Protein AF-C7N4D0-F1 (afdb_monomer_lite)

Structure (mmCIF, N/CA/C/O backbone):
data_AF-C7N4D0-F1
#
_entry.id   AF-C7N4D0-F1
#
loop_
_atom_site.group_PDB
_atom_site.id
_atom_site.type_symbol
_atom_site.label_atom_id
_atom_site.label_alt_id
_atom_site.label_comp_id
_atom_site.label_asym_id
_atom_site.label_entity_id
_atom_site.label_seq_id
_atom_site.pdbx_PDB_ins_code
_atom_site.Cartn_x
_atom_site.Cartn_y
_atom_site.Cartn_z
_atom_site.occupancy
_atom_site.B_iso_or_equiv
_atom_site.auth_seq_id
_atom_site.auth_comp_id
_atom_site.auth_asym_id
_atom_site.auth_atom_id
_atom_site.pdbx_PDB_model_num
ATOM 1 N N . MET A 1 1 ? -9.236 10.071 21.564 1.00 64.19 1 MET A N 1
ATOM 2 C CA . MET A 1 1 ? -8.046 10.937 21.689 1.00 64.19 1 MET A CA 1
ATOM 3 C C . MET A 1 1 ? -6.799 10.101 21.431 1.00 64.19 1 MET A C 1
ATOM 5 O O . MET A 1 1 ? -6.493 9.972 20.266 1.00 64.19 1 MET A O 1
ATOM 9 N N . LEU A 1 2 ? -6.212 9.365 22.390 1.00 71.31 2 LEU A N 1
ATOM 10 C CA . LEU A 1 2 ? -4.940 8.635 22.154 1.00 71.31 2 LEU A CA 1
ATOM 11 C C . LEU A 1 2 ? -4.912 7.664 20.951 1.00 71.31 2 LEU A C 1
ATOM 13 O O . LEU A 1 2 ? -3.939 7.661 20.208 1.00 71.31 2 LEU A O 1
ATOM 17 N N . GLN A 1 3 ? -5.954 6.849 20.750 1.00 73.56 3 GLN A N 1
ATOM 18 C CA . GLN A 1 3 ? -5.997 5.896 19.627 1.00 73.56 3 GLN A CA 1
ATOM 19 C C . GLN A 1 3 ? -6.137 6.599 18.268 1.00 73.56 3 GLN A C 1
ATOM 21 O O . GLN A 1 3 ? -5.498 6.199 17.305 1.00 73.56 3 GLN A O 1
ATOM 26 N N . GLN A 1 4 ? -6.926 7.674 18.213 1.00 78.31 4 GLN A N 1
ATOM 27 C CA . GLN A 1 4 ? -7.122 8.472 17.002 1.00 78.31 4 GLN A CA 1
ATOM 28 C C . GLN A 1 4 ? -5.847 9.249 16.642 1.00 78.31 4 GLN A C 1
ATOM 30 O O . GLN A 1 4 ? -5.469 9.300 15.478 1.00 78.31 4 GLN A O 1
ATOM 35 N N . ASP A 1 5 ? -5.137 9.776 17.645 1.00 85.88 5 ASP A N 1
ATOM 36 C CA . ASP A 1 5 ? -3.859 10.471 17.451 1.00 85.88 5 ASP A CA 1
ATOM 37 C C . ASP A 1 5 ? -2.756 9.513 16.962 1.00 85.88 5 ASP A C 1
ATOM 39 O O . ASP A 1 5 ? -1.874 9.907 16.199 1.00 85.88 5 ASP A O 1
ATOM 43 N N . TYR A 1 6 ? -2.796 8.250 17.404 1.00 87.94 6 TYR A N 1
ATOM 44 C CA . TYR A 1 6 ? -1.890 7.204 16.931 1.00 87.94 6 TYR A CA 1
ATOM 45 C C . TYR A 1 6 ? -2.201 6.791 15.490 1.00 87.94 6 TYR A C 1
ATOM 47 O O . TYR A 1 6 ? -1.293 6.791 14.663 1.00 87.94 6 TYR A O 1
ATOM 55 N N . LEU A 1 7 ? -3.469 6.503 15.180 1.00 90.25 7 LEU A N 1
ATOM 56 C CA . LEU A 1 7 ? -3.903 6.152 13.827 1.00 90.25 7 LEU A CA 1
ATOM 57 C C . LEU A 1 7 ? -3.537 7.250 12.827 1.00 90.25 7 LEU A C 1
ATOM 59 O O . LEU A 1 7 ? -2.909 6.975 11.813 1.00 90.25 7 LEU A O 1
ATOM 63 N N . MET A 1 8 ? -3.848 8.505 13.153 1.00 92.00 8 MET A N 1
ATOM 64 C CA . MET A 1 8 ? -3.542 9.633 12.278 1.00 92.00 8 MET A CA 1
ATOM 65 C C . MET A 1 8 ? -2.037 9.771 12.034 1.00 92.00 8 MET A C 1
ATOM 67 O O . MET A 1 8 ? -1.602 10.020 10.916 1.00 92.00 8 MET A O 1
ATOM 71 N N . ARG A 1 9 ? -1.210 9.546 13.062 1.00 91.06 9 ARG A N 1
ATOM 72 C CA . ARG A 1 9 ? 0.248 9.526 12.892 1.00 91.06 9 ARG A CA 1
ATOM 73 C C . ARG A 1 9 ? 0.698 8.416 11.943 1.00 91.06 9 ARG A C 1
ATOM 75 O O . ARG A 1 9 ? 1.574 8.666 11.122 1.00 91.06 9 ARG A O 1
ATOM 82 N N . LEU A 1 10 ? 0.122 7.225 12.074 1.00 92.44 10 LEU A N 1
ATOM 83 C CA . LEU A 1 10 ? 0.440 6.077 11.230 1.00 92.44 10 LEU A CA 1
ATOM 84 C C . LEU A 1 10 ? 0.075 6.351 9.765 1.00 92.44 10 LEU A C 1
ATOM 86 O O . LEU A 1 10 ? 0.902 6.137 8.886 1.00 92.44 10 LEU A O 1
ATOM 90 N N . ILE A 1 11 ? -1.112 6.916 9.516 1.00 94.31 11 ILE A N 1
ATOM 91 C CA . ILE A 1 11 ? -1.553 7.310 8.170 1.00 94.31 11 ILE A CA 1
ATOM 92 C C . ILE A 1 11 ? -0.628 8.392 7.598 1.00 94.31 11 ILE A C 1
ATOM 94 O O . ILE A 1 11 ? -0.152 8.244 6.480 1.00 94.31 11 ILE A O 1
ATOM 98 N N . ILE A 1 12 ? -0.286 9.435 8.365 1.00 93.31 12 ILE A N 1
ATOM 99 C CA . ILE A 1 12 ? 0.639 10.490 7.909 1.00 93.31 12 ILE A CA 1
ATOM 100 C C . ILE A 1 12 ? 2.005 9.904 7.512 1.00 93.31 12 ILE A C 1
ATOM 102 O O . ILE A 1 12 ? 2.555 10.266 6.472 1.00 93.31 12 ILE A O 1
ATOM 106 N N . GLN A 1 13 ? 2.555 8.991 8.318 1.00 92.94 13 GLN A N 1
ATOM 107 C CA . GLN A 1 13 ? 3.828 8.325 8.016 1.00 92.94 13 GLN A CA 1
ATOM 108 C C . GLN A 1 13 ? 3.727 7.460 6.755 1.00 92.94 13 GLN A C 1
ATOM 110 O O . GLN A 1 13 ? 4.608 7.519 5.893 1.00 92.94 13 GLN A O 1
ATOM 115 N N . PHE A 1 14 ? 2.632 6.712 6.618 1.00 95.38 14 PHE A N 1
ATOM 116 C CA . PHE A 1 14 ? 2.373 5.872 5.457 1.00 95.38 14 PHE A CA 1
ATOM 117 C C . PHE A 1 14 ? 2.217 6.689 4.166 1.00 95.38 14 PHE A C 1
ATOM 119 O O . PHE A 1 14 ? 2.830 6.365 3.145 1.00 95.38 14 PHE A O 1
ATOM 126 N N . VAL A 1 15 ? 1.455 7.785 4.213 1.00 94.38 15 VAL A N 1
ATOM 127 C CA . VAL A 1 15 ? 1.273 8.712 3.088 1.00 94.38 15 VAL A CA 1
ATOM 128 C C . VAL A 1 15 ? 2.616 9.305 2.670 1.00 94.38 15 VAL A C 1
ATOM 130 O O . VAL A 1 15 ? 2.975 9.219 1.500 1.00 94.38 15 VAL A O 1
ATOM 133 N N . ALA A 1 16 ? 3.425 9.792 3.616 1.00 92.25 16 ALA A N 1
ATOM 134 C CA . ALA A 1 16 ? 4.749 10.336 3.309 1.00 92.25 16 ALA A CA 1
ATOM 135 C C . ALA A 1 16 ? 5.681 9.301 2.643 1.00 92.25 16 ALA A C 1
ATOM 137 O O . ALA A 1 16 ? 6.452 9.624 1.735 1.00 92.25 16 ALA A O 1
ATOM 138 N N . ALA A 1 17 ? 5.630 8.035 3.066 1.00 93.19 17 ALA A N 1
ATOM 139 C CA . ALA A 1 17 ? 6.383 6.958 2.424 1.00 93.19 17 ALA A CA 1
ATOM 140 C C . ALA A 1 17 ? 5.855 6.619 1.016 1.00 93.19 17 ALA A C 1
ATOM 142 O O . ALA A 1 17 ? 6.644 6.389 0.093 1.00 93.19 17 ALA A O 1
ATOM 143 N N . THR A 1 18 ? 4.537 6.671 0.831 1.00 93.81 18 THR A N 1
ATOM 144 C CA . THR A 1 18 ? 3.871 6.472 -0.462 1.00 93.81 18 THR A CA 1
ATOM 145 C C . THR A 1 18 ? 4.254 7.569 -1.459 1.00 93.81 18 THR A C 1
ATOM 147 O O . THR A 1 18 ? 4.664 7.252 -2.578 1.00 93.81 18 THR A O 1
ATOM 150 N N . THR A 1 19 ? 4.249 8.843 -1.044 1.00 92.38 19 THR A N 1
ATOM 151 C CA . THR A 1 19 ? 4.686 9.982 -1.872 1.00 92.38 19 THR A CA 1
ATOM 152 C C . THR A 1 19 ? 6.121 9.800 -2.370 1.00 92.38 19 THR A C 1
ATOM 154 O O . THR A 1 19 ? 6.379 9.929 -3.566 1.00 92.38 19 THR A O 1
ATOM 157 N N . ARG A 1 20 ? 7.056 9.400 -1.493 1.00 91.31 20 ARG A N 1
ATOM 158 C CA . ARG A 1 20 ? 8.459 9.141 -1.883 1.00 91.31 20 ARG A CA 1
ATOM 159 C C . ARG A 1 20 ? 8.580 8.066 -2.965 1.00 91.31 20 ARG A C 1
ATOM 161 O O . ARG A 1 20 ? 9.399 8.186 -3.876 1.00 91.31 20 ARG A O 1
ATOM 168 N N . SER A 1 21 ? 7.762 7.021 -2.880 1.00 94.12 21 SER A N 1
ATOM 169 C CA . SER A 1 21 ? 7.749 5.946 -3.877 1.00 94.12 21 SER A CA 1
ATOM 170 C C . SER A 1 21 ? 7.184 6.426 -5.217 1.00 94.12 21 SER A C 1
ATOM 172 O O . SER A 1 21 ? 7.721 6.094 -6.275 1.00 94.12 21 SER A O 1
ATOM 174 N N . ILE A 1 22 ? 6.154 7.275 -5.182 1.00 92.31 22 ILE A N 1
ATOM 175 C CA . ILE A 1 22 ? 5.551 7.894 -6.368 1.00 92.31 22 ILE A CA 1
ATOM 176 C C . ILE A 1 22 ? 6.551 8.745 -7.151 1.00 92.31 22 ILE A C 1
ATOM 178 O O . ILE A 1 22 ? 6.677 8.586 -8.368 1.00 92.31 22 ILE A O 1
ATOM 182 N N . GLU A 1 23 ? 7.320 9.593 -6.467 1.00 92.06 23 GLU A N 1
ATOM 183 C CA . GLU A 1 23 ? 8.291 10.493 -7.105 1.00 92.06 23 GLU A CA 1
ATOM 184 C C . GLU A 1 23 ? 9.312 9.754 -7.980 1.00 92.06 23 GLU A C 1
ATOM 186 O O . GLU A 1 23 ? 9.737 10.251 -9.028 1.00 92.06 23 GLU A O 1
ATOM 191 N N . ILE A 1 24 ? 9.713 8.552 -7.561 1.00 92.50 24 ILE A N 1
ATOM 192 C CA . ILE A 1 24 ? 10.744 7.768 -8.243 1.00 92.50 24 ILE A CA 1
ATOM 193 C C . ILE A 1 24 ? 10.156 6.712 -9.188 1.00 92.50 24 ILE A C 1
ATOM 195 O O . ILE A 1 24 ? 10.886 6.204 -10.042 1.00 92.50 24 ILE A O 1
ATOM 199 N N . GLY A 1 25 ? 8.860 6.409 -9.082 1.00 91.62 25 GLY A N 1
ATOM 200 C CA . GLY A 1 25 ? 8.195 5.271 -9.719 1.00 91.62 25 GLY A CA 1
ATOM 201 C C . GLY A 1 25 ? 8.300 5.209 -11.238 1.00 91.62 25 GLY A C 1
ATOM 202 O O . GLY A 1 25 ? 8.536 4.142 -11.798 1.00 91.62 25 GLY A O 1
ATOM 203 N N . LYS A 1 26 ? 8.246 6.359 -11.918 1.00 88.75 26 LYS A N 1
ATOM 204 C CA . LYS A 1 26 ? 8.384 6.424 -13.387 1.00 88.75 26 LYS A CA 1
ATOM 205 C C . LYS A 1 26 ? 9.799 6.125 -13.888 1.00 88.75 26 LYS A C 1
ATOM 207 O O . LYS A 1 26 ? 9.976 5.761 -15.045 1.00 88.75 26 LYS A O 1
ATOM 212 N N . VAL A 1 27 ? 10.817 6.328 -13.051 1.00 95.12 27 VAL A N 1
ATOM 213 C CA . VAL A 1 27 ? 12.235 6.190 -13.437 1.00 95.12 27 VAL A CA 1
ATOM 214 C C . VAL A 1 27 ? 12.840 4.910 -12.868 1.00 95.12 27 VAL A C 1
ATOM 216 O O . VAL A 1 27 ? 13.676 4.276 -13.510 1.00 95.12 27 VAL A O 1
ATOM 219 N N . ARG A 1 28 ? 12.433 4.535 -11.653 1.00 96.81 28 ARG A N 1
ATOM 220 C CA . ARG A 1 28 ? 12.951 3.406 -10.877 1.00 96.81 28 ARG A CA 1
ATOM 221 C C . ARG A 1 28 ? 11.781 2.591 -10.310 1.00 96.81 28 ARG A C 1
ATOM 223 O O . ARG A 1 28 ? 11.624 2.527 -9.093 1.00 96.81 28 ARG A O 1
ATOM 230 N N . PRO A 1 29 ? 10.968 1.951 -11.170 1.00 96.50 29 PRO A N 1
ATOM 231 C CA . PRO A 1 29 ? 9.741 1.275 -10.745 1.00 96.50 29 PRO A CA 1
ATOM 232 C C . PRO A 1 29 ? 10.008 0.167 -9.721 1.00 96.50 29 PRO A C 1
ATOM 234 O O . PRO A 1 29 ? 9.304 0.060 -8.727 1.00 96.50 29 PRO A O 1
ATOM 237 N N . LYS A 1 30 ? 11.096 -0.598 -9.871 1.00 97.25 30 LYS A N 1
ATOM 238 C CA . LYS A 1 30 ? 11.456 -1.626 -8.882 1.00 97.25 30 LYS A CA 1
ATOM 239 C C . LYS A 1 30 ? 11.715 -1.045 -7.486 1.00 97.25 30 LYS A C 1
ATOM 241 O O . LYS A 1 30 ? 11.238 -1.604 -6.510 1.00 97.25 30 LYS A O 1
ATOM 246 N N . GLU A 1 31 ? 12.456 0.060 -7.405 1.00 97.75 31 GLU A N 1
ATOM 247 C CA . GLU A 1 31 ? 12.761 0.719 -6.127 1.00 97.75 31 GLU A CA 1
ATOM 248 C C . GLU A 1 31 ? 11.505 1.360 -5.519 1.00 97.75 31 GLU A C 1
ATOM 250 O O . GLU A 1 31 ? 11.345 1.350 -4.305 1.00 97.75 31 GLU A O 1
ATOM 255 N N . ALA A 1 32 ? 10.588 1.869 -6.348 1.00 96.88 32 ALA A N 1
ATOM 256 C CA . ALA A 1 32 ? 9.295 2.366 -5.882 1.00 96.88 32 ALA A CA 1
ATOM 257 C C . ALA A 1 32 ? 8.406 1.254 -5.317 1.00 96.88 32 ALA A C 1
ATOM 259 O O . ALA A 1 32 ? 7.779 1.448 -4.282 1.00 96.88 32 ALA A O 1
ATOM 260 N N . ALA A 1 33 ? 8.368 0.087 -5.967 1.00 97.12 33 ALA A N 1
ATOM 261 C CA . ALA A 1 33 ? 7.647 -1.070 -5.444 1.00 97.12 33 ALA A CA 1
ATOM 262 C C . ALA A 1 33 ? 8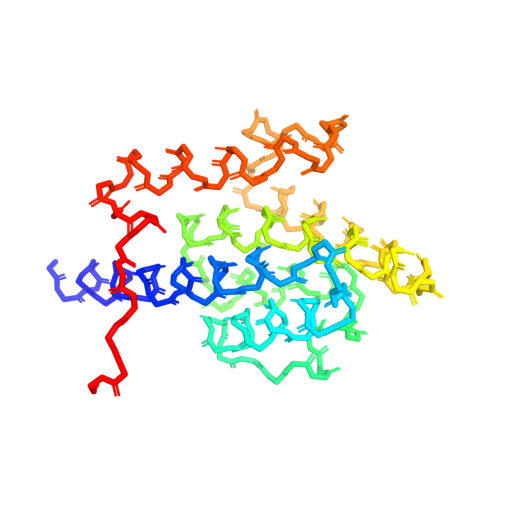.215 -1.519 -4.087 1.00 97.12 33 ALA A C 1
ATOM 264 O O . ALA A 1 33 ? 7.461 -1.723 -3.144 1.00 97.12 33 ALA A O 1
ATOM 265 N N . GLU A 1 34 ? 9.544 -1.609 -3.969 1.00 96.50 34 GLU A N 1
ATOM 266 C CA . GLU A 1 34 ? 10.220 -1.932 -2.703 1.00 96.50 34 GLU A CA 1
ATOM 267 C C . GLU A 1 34 ? 9.906 -0.891 -1.612 1.00 96.50 34 GLU A C 1
ATOM 269 O O . GLU A 1 34 ? 9.606 -1.266 -0.483 1.00 96.50 34 GLU A O 1
ATOM 274 N N . GLY A 1 35 ? 9.880 0.403 -1.953 1.00 96.81 35 GLY A N 1
ATOM 275 C CA . GLY A 1 35 ? 9.523 1.470 -1.013 1.00 96.81 35 GLY A CA 1
ATOM 276 C C . GLY A 1 35 ? 8.069 1.424 -0.531 1.00 96.81 35 GLY A C 1
ATOM 277 O O . GLY A 1 35 ? 7.810 1.681 0.646 1.00 96.81 35 GLY A O 1
ATOM 278 N N . LEU A 1 36 ? 7.119 1.068 -1.404 1.00 96.88 36 LEU A N 1
ATOM 279 C CA . LEU A 1 36 ? 5.726 0.843 -1.001 1.00 96.88 36 LEU A CA 1
ATOM 280 C C . LEU A 1 36 ? 5.594 -0.386 -0.106 1.00 96.88 36 LEU A C 1
ATOM 282 O O . LEU A 1 36 ? 4.848 -0.346 0.870 1.00 96.88 36 LEU A O 1
ATOM 286 N N . GLU A 1 37 ? 6.335 -1.452 -0.400 1.00 96.62 37 GLU A N 1
ATOM 287 C CA . GLU A 1 37 ? 6.326 -2.647 0.437 1.00 96.62 37 GLU A CA 1
ATOM 288 C C . GLU A 1 37 ? 6.879 -2.371 1.839 1.00 96.62 37 GLU A C 1
ATOM 290 O O . GLU A 1 37 ? 6.269 -2.776 2.828 1.00 96.62 37 GLU A O 1
ATOM 295 N N . ASP A 1 38 ? 7.980 -1.625 1.944 1.00 96.12 38 ASP A N 1
ATOM 296 C CA . ASP A 1 38 ? 8.538 -1.205 3.232 1.00 96.12 38 ASP A CA 1
ATOM 297 C C . ASP A 1 38 ? 7.545 -0.323 4.012 1.00 96.12 38 ASP A C 1
ATOM 299 O O . ASP A 1 38 ? 7.356 -0.510 5.215 1.00 96.12 38 ASP A O 1
ATOM 303 N N . ALA A 1 39 ? 6.847 0.592 3.329 1.00 96.38 39 ALA A N 1
ATOM 304 C CA . ALA A 1 39 ? 5.820 1.433 3.944 1.00 96.38 39 ALA A CA 1
ATOM 305 C C . ALA A 1 39 ? 4.654 0.605 4.509 1.00 96.38 39 ALA A C 1
ATOM 307 O O . ALA A 1 39 ? 4.186 0.860 5.620 1.00 96.38 39 ALA A O 1
ATOM 308 N N . MET A 1 40 ? 4.182 -0.395 3.759 1.00 96.31 40 MET A N 1
ATOM 309 C CA . MET A 1 40 ? 3.109 -1.287 4.208 1.00 96.31 40 MET A CA 1
ATOM 310 C C . MET A 1 40 ? 3.575 -2.201 5.340 1.00 96.31 40 MET A C 1
ATOM 312 O O . MET A 1 40 ? 2.830 -2.426 6.290 1.00 96.31 40 MET A O 1
ATOM 316 N N . SER A 1 41 ? 4.812 -2.692 5.264 1.00 95.12 41 SER A N 1
ATOM 317 C CA . SER A 1 41 ? 5.460 -3.484 6.310 1.00 95.12 41 SER A CA 1
ATOM 318 C C . SER A 1 41 ? 5.497 -2.731 7.642 1.00 95.12 41 SER A C 1
ATOM 320 O O . SER A 1 41 ? 5.092 -3.281 8.668 1.00 95.12 41 SER A O 1
ATOM 322 N N . GLU A 1 42 ? 5.906 -1.460 7.617 1.00 95.06 42 GLU A N 1
ATOM 323 C CA . GLU A 1 42 ? 5.919 -0.589 8.794 1.00 95.06 42 GLU A CA 1
ATOM 324 C C . GLU A 1 42 ? 4.502 -0.299 9.307 1.00 95.06 42 GLU A C 1
ATOM 326 O O . GLU A 1 42 ? 4.240 -0.434 10.503 1.00 95.06 42 GLU A O 1
ATOM 331 N N . ALA A 1 43 ? 3.566 0.037 8.414 1.00 94.81 43 ALA A N 1
ATOM 332 C CA . ALA A 1 43 ? 2.193 0.369 8.793 1.00 94.81 43 ALA A CA 1
ATOM 333 C C . ALA A 1 43 ? 1.426 -0.813 9.410 1.00 94.81 43 ALA A C 1
ATOM 335 O O . ALA A 1 43 ? 0.588 -0.620 10.292 1.00 94.81 43 ALA A O 1
ATOM 336 N N . LEU A 1 44 ? 1.707 -2.034 8.952 1.00 93.69 44 LEU A N 1
ATOM 337 C CA . LEU A 1 44 ? 1.026 -3.253 9.388 1.00 93.69 44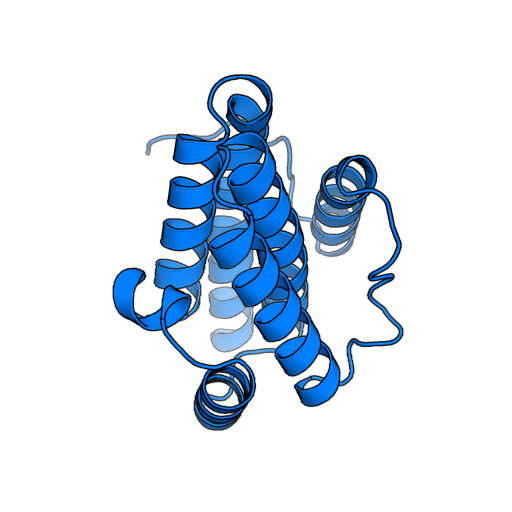 LEU A CA 1
ATOM 338 C C . LEU A 1 44 ? 1.779 -4.006 10.495 1.00 93.69 44 LEU A C 1
ATOM 340 O O . LEU A 1 44 ? 1.261 -5.008 10.986 1.00 93.69 44 LEU A O 1
ATOM 344 N N . ASP A 1 45 ? 2.972 -3.542 10.889 1.00 92.94 45 ASP A N 1
ATOM 345 C CA . ASP A 1 45 ? 3.886 -4.234 11.814 1.00 92.94 45 ASP A CA 1
ATOM 346 C C . ASP A 1 45 ? 4.145 -5.696 11.386 1.00 92.94 45 ASP A C 1
ATOM 348 O O . ASP A 1 45 ? 4.104 -6.646 12.173 1.00 92.94 45 ASP A O 1
ATOM 352 N N . MET A 1 46 ? 4.366 -5.894 10.083 1.00 93.06 46 MET A N 1
ATOM 353 C CA . MET A 1 46 ? 4.579 -7.202 9.458 1.00 93.06 46 MET A CA 1
ATOM 354 C C . MET A 1 46 ? 5.823 -7.175 8.585 1.00 93.06 46 MET A C 1
ATOM 356 O O . MET A 1 46 ? 6.030 -6.228 7.846 1.00 93.06 46 M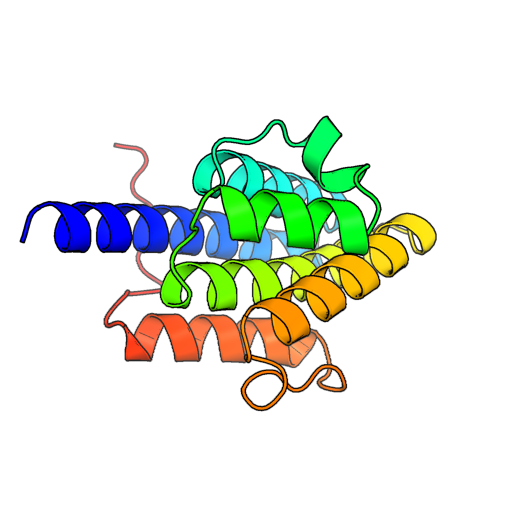ET A O 1
ATOM 360 N N . ASP A 1 47 ? 6.630 -8.235 8.601 1.00 94.00 47 ASP A N 1
ATOM 361 C CA . ASP A 1 47 ? 7.802 -8.347 7.725 1.00 94.00 47 ASP A CA 1
ATOM 362 C C . ASP A 1 47 ? 7.412 -8.289 6.234 1.00 94.00 47 ASP A C 1
ATOM 364 O O . ASP A 1 47 ? 6.602 -9.098 5.775 1.00 94.00 47 ASP A O 1
ATOM 368 N N . ALA A 1 48 ? 8.039 -7.381 5.478 1.00 89.62 48 ALA A N 1
ATOM 369 C CA . ALA A 1 48 ? 7.843 -7.191 4.037 1.00 89.62 48 ALA A CA 1
ATOM 370 C C . ALA A 1 48 ? 7.920 -8.510 3.248 1.00 89.62 48 ALA A C 1
ATOM 372 O O . ALA A 1 48 ? 7.035 -8.875 2.479 1.00 89.62 48 ALA A O 1
ATOM 373 N N . SER A 1 49 ? 8.954 -9.322 3.487 1.00 90.25 49 SER A N 1
ATOM 374 C CA . SER A 1 49 ? 9.112 -10.572 2.734 1.00 90.25 49 SER A CA 1
ATOM 375 C C . SER A 1 49 ? 7.985 -11.576 2.999 1.00 90.25 49 SER A C 1
ATOM 377 O O . SER A 1 49 ? 7.657 -12.388 2.130 1.00 90.25 49 SER A O 1
ATOM 379 N N . THR A 1 50 ? 7.399 -11.521 4.193 1.00 91.62 50 THR A N 1
ATOM 380 C CA . THR A 1 50 ? 6.248 -12.323 4.596 1.00 91.62 50 THR A CA 1
ATOM 381 C C . THR A 1 50 ? 4.982 -11.793 3.943 1.00 91.62 50 THR A C 1
ATOM 383 O O . THR A 1 50 ? 4.254 -12.576 3.335 1.00 91.62 50 THR A O 1
ATOM 386 N N . LEU A 1 51 ? 4.749 -10.482 4.013 1.00 91.25 51 LEU A N 1
ATOM 387 C CA . LEU A 1 51 ? 3.565 -9.827 3.468 1.00 91.25 51 LEU A CA 1
ATOM 388 C C . LEU A 1 51 ? 3.413 -10.087 1.960 1.00 91.25 51 LEU A C 1
ATOM 390 O O . LEU A 1 51 ? 2.369 -10.578 1.524 1.00 91.25 51 LEU A O 1
ATOM 394 N N . LEU A 1 52 ? 4.480 -9.900 1.179 1.00 91.12 52 LEU A N 1
ATOM 395 C CA . LEU A 1 52 ? 4.476 -10.175 -0.261 1.00 91.12 52 LEU A CA 1
ATOM 396 C C . LEU A 1 52 ? 4.231 -11.655 -0.618 1.00 91.12 52 LEU A C 1
ATOM 398 O O . LEU A 1 52 ? 3.788 -11.963 -1.723 1.00 91.12 52 LEU A O 1
ATOM 402 N N . ARG A 1 53 ? 4.533 -12.598 0.282 1.00 93.38 53 ARG A N 1
ATOM 403 C CA . ARG A 1 53 ? 4.415 -14.046 0.018 1.00 93.38 53 ARG A CA 1
ATOM 404 C C . ARG A 1 53 ? 3.090 -14.658 0.446 1.00 93.38 53 ARG A C 1
ATOM 406 O O . ARG A 1 53 ? 2.846 -15.816 0.110 1.00 93.38 53 ARG A O 1
ATOM 413 N N . LEU A 1 54 ? 2.282 -13.944 1.223 1.00 95.81 54 LEU A N 1
ATOM 414 C CA . LEU A 1 54 ? 1.007 -14.469 1.692 1.00 95.81 54 LEU A CA 1
ATOM 415 C C . LEU A 1 54 ? 0.047 -14.673 0.519 1.00 95.81 54 LEU A C 1
ATOM 417 O O . LEU A 1 54 ? -0.070 -13.834 -0.369 1.00 95.81 54 LEU A O 1
ATOM 421 N N . GLU A 1 55 ? -0.684 -15.782 0.537 1.00 97.19 55 GLU A N 1
ATOM 422 C CA . GLU A 1 55 ? -1.818 -15.950 -0.370 1.00 97.19 55 GLU A CA 1
ATOM 423 C C . GLU A 1 55 ? -2.900 -14.901 -0.043 1.00 97.19 55 GLU A C 1
ATOM 425 O O . GLU A 1 55 ? -3.049 -14.546 1.134 1.00 97.19 55 GLU A O 1
ATOM 430 N N . PRO A 1 56 ? -3.685 -14.425 -1.030 1.00 96.62 56 PRO A N 1
ATOM 431 C CA . PRO A 1 56 ? -4.680 -13.366 -0.832 1.00 96.62 56 PRO A CA 1
ATOM 432 C C . PRO A 1 56 ? -5.623 -13.598 0.354 1.00 96.62 56 PRO A C 1
ATOM 434 O O . PRO A 1 56 ? -5.779 -12.725 1.207 1.00 96.62 56 PRO A O 1
ATOM 437 N N . GLU A 1 57 ? -6.192 -14.803 0.456 1.00 94.81 57 GLU A N 1
ATOM 438 C CA . GLU A 1 57 ? -7.093 -15.173 1.555 1.00 94.81 57 GLU A CA 1
ATOM 439 C C . GLU A 1 57 ? -6.367 -15.135 2.906 1.00 94.81 57 GLU A C 1
ATOM 441 O O . GLU A 1 57 ? -6.865 -14.550 3.866 1.00 94.81 57 GLU A O 1
ATOM 446 N N . SER A 1 58 ? -5.141 -15.668 2.964 1.00 95.56 58 SER A N 1
ATOM 447 C CA . SER A 1 58 ? -4.343 -15.686 4.195 1.00 95.56 58 SER A CA 1
ATOM 448 C C . SER A 1 58 ? -3.988 -14.281 4.679 1.00 95.56 58 SER A C 1
ATOM 450 O O . SER A 1 58 ? -4.061 -14.022 5.877 1.00 95.56 58 SER A O 1
ATOM 452 N N . LEU A 1 59 ? -3.630 -13.369 3.768 1.00 95.50 59 LEU A N 1
ATOM 453 C CA . LEU A 1 59 ? -3.386 -11.969 4.117 1.00 95.50 59 LEU A CA 1
ATOM 454 C C . LEU A 1 59 ? -4.651 -11.325 4.694 1.00 95.50 59 LEU A C 1
ATOM 456 O O . LEU A 1 59 ? -4.596 -10.719 5.763 1.00 95.50 59 LEU A O 1
ATOM 460 N N . SER A 1 60 ? -5.791 -11.499 4.018 1.00 93.69 60 SER A N 1
ATOM 461 C CA . SER A 1 60 ? -7.057 -10.911 4.464 1.00 93.69 60 SER A CA 1
ATOM 462 C C . SER A 1 60 ? -7.511 -11.426 5.833 1.00 93.69 60 SER A C 1
ATOM 464 O O . SER A 1 60 ? -7.939 -10.635 6.674 1.00 93.69 60 SER A O 1
ATOM 466 N N . ASP A 1 61 ? -7.329 -12.720 6.108 1.00 93.06 61 ASP A N 1
ATOM 467 C CA . ASP A 1 61 ? -7.651 -13.319 7.403 1.00 93.06 61 ASP A CA 1
ATOM 468 C C . ASP A 1 61 ? -6.744 -12.791 8.522 1.00 93.06 61 ASP A C 1
ATOM 470 O O . ASP A 1 61 ? -7.227 -12.474 9.613 1.00 93.06 61 ASP A O 1
ATOM 474 N N . ILE A 1 62 ? -5.437 -12.665 8.264 1.00 93.88 62 ILE A N 1
ATOM 475 C CA . ILE A 1 62 ? -4.473 -12.143 9.241 1.00 93.88 62 ILE A CA 1
ATOM 476 C C . ILE A 1 62 ? -4.807 -10.692 9.600 1.00 93.88 62 ILE A C 1
ATOM 478 O O . ILE A 1 62 ? -4.925 -10.384 10.789 1.00 93.88 62 ILE A O 1
ATOM 482 N N . LEU A 1 63 ? -5.002 -9.822 8.601 1.00 92.88 63 LEU A N 1
ATOM 483 C CA . LEU A 1 63 ? -5.265 -8.397 8.841 1.00 92.88 63 LEU A CA 1
ATOM 484 C C . LEU A 1 63 ? -6.625 -8.155 9.510 1.00 92.88 63 LEU A C 1
ATOM 486 O O . LEU A 1 63 ? -6.750 -7.311 10.401 1.00 92.88 63 LEU A O 1
ATOM 490 N N . ARG A 1 64 ? -7.633 -8.975 9.190 1.00 88.25 64 ARG A N 1
ATOM 491 C CA . ARG A 1 64 ? -8.913 -8.954 9.907 1.00 88.25 64 ARG A CA 1
ATOM 492 C C . ARG A 1 64 ? -8.734 -9.262 11.393 1.00 88.25 64 ARG A C 1
ATOM 494 O O . ARG A 1 64 ? -9.351 -8.613 12.236 1.00 88.25 64 ARG A O 1
ATOM 501 N N . VAL A 1 65 ? -7.945 -10.286 11.721 1.00 89.62 65 VAL A N 1
ATOM 502 C CA . VAL A 1 65 ? -7.731 -10.717 13.111 1.00 89.62 65 VAL A CA 1
ATOM 503 C C . VAL A 1 65 ? -6.894 -9.704 13.889 1.00 89.62 65 VAL A C 1
ATOM 505 O O . VAL A 1 65 ? -7.157 -9.505 15.076 1.00 89.62 65 VAL A O 1
ATOM 508 N N . SER A 1 66 ? -5.923 -9.049 13.247 1.00 87.50 66 SER A N 1
ATOM 509 C CA . SER A 1 66 ? -5.126 -7.994 13.886 1.00 87.50 66 SER A CA 1
ATOM 510 C C . SER A 1 66 ? -5.918 -6.707 14.130 1.00 87.50 66 SER A C 1
ATOM 512 O O . SER A 1 66 ? -5.508 -5.897 14.959 1.00 87.50 66 SER A O 1
ATOM 514 N N . GLY A 1 67 ? -7.082 -6.549 13.491 1.00 86.69 67 GLY A N 1
ATOM 515 C CA . GLY A 1 67 ? -7.984 -5.428 13.732 1.00 86.69 67 GLY A CA 1
ATOM 516 C C . GLY A 1 67 ? -7.441 -4.110 13.189 1.00 86.69 67 GLY A C 1
ATOM 517 O O . GLY A 1 67 ? -7.629 -3.078 13.834 1.00 86.69 67 GLY A O 1
ATOM 518 N N . VAL A 1 68 ? -6.756 -4.151 12.037 1.00 90.94 68 VAL A N 1
ATOM 519 C CA . VAL A 1 68 ? -6.296 -2.938 11.341 1.00 90.94 68 VAL A CA 1
ATOM 520 C C . VAL A 1 68 ? -7.489 -2.033 11.052 1.00 90.94 68 VAL A C 1
ATOM 522 O O . VAL A 1 68 ? -8.563 -2.516 10.686 1.00 90.94 68 VAL A O 1
ATOM 525 N N . ASP A 1 69 ? -7.302 -0.732 11.246 1.00 91.81 69 ASP A N 1
ATOM 526 C CA . ASP A 1 69 ? -8.356 0.258 11.064 1.00 91.81 69 ASP A CA 1
ATOM 527 C C . ASP A 1 69 ? -8.760 0.381 9.577 1.00 91.81 69 ASP A C 1
ATOM 529 O O . ASP A 1 69 ? -7.869 0.428 8.721 1.00 91.81 69 ASP A O 1
ATOM 533 N N . PRO A 1 70 ? -10.066 0.421 9.243 1.00 89.44 70 PRO A N 1
ATOM 534 C CA . PRO A 1 70 ? -10.531 0.579 7.866 1.00 89.44 70 PRO A CA 1
ATOM 535 C C . PRO A 1 70 ? -9.978 1.815 7.150 1.00 89.44 70 PRO A C 1
ATOM 537 O O . PRO A 1 70 ? -9.680 1.716 5.960 1.00 89.44 70 PRO A O 1
ATOM 540 N N . ASP A 1 71 ? -9.785 2.929 7.864 1.00 89.88 71 ASP A N 1
ATOM 541 C CA . ASP A 1 71 ? -9.299 4.179 7.268 1.00 89.88 71 ASP A CA 1
ATOM 542 C C . ASP A 1 71 ? -7.858 4.001 6.766 1.00 89.88 71 ASP A C 1
ATOM 544 O O . ASP A 1 71 ? -7.529 4.357 5.638 1.00 89.88 71 ASP A O 1
ATOM 548 N N . LEU A 1 72 ? -7.001 3.340 7.555 1.00 93.69 72 LEU A N 1
ATOM 549 C CA . LEU A 1 72 ? -5.654 2.964 7.110 1.00 93.69 72 LEU A CA 1
ATOM 550 C C . LEU A 1 72 ? -5.704 1.941 5.968 1.00 93.69 72 LEU A C 1
ATOM 552 O O . LEU A 1 72 ? -4.868 1.979 5.064 1.00 93.69 72 LEU A O 1
ATOM 556 N N . MET A 1 73 ? -6.668 1.018 5.995 1.00 94.12 73 MET A N 1
ATOM 557 C CA . MET A 1 73 ? -6.735 -0.037 4.990 1.00 94.12 73 MET A CA 1
ATOM 558 C C . MET A 1 73 ? -7.050 0.465 3.589 1.00 94.12 73 MET A C 1
ATOM 560 O O . MET A 1 73 ? -6.540 -0.114 2.628 1.00 94.12 73 MET A O 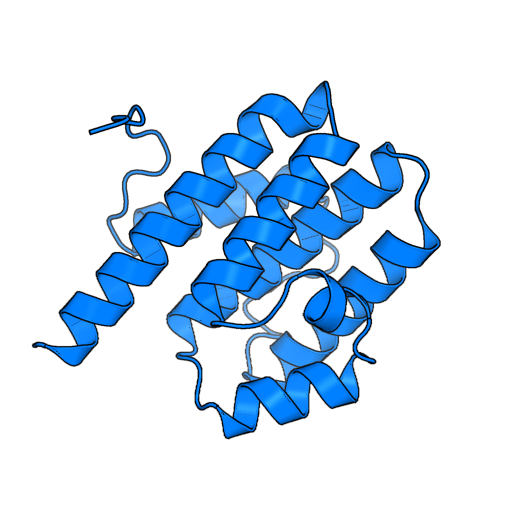1
ATOM 564 N N . GLU A 1 74 ? -7.823 1.537 3.441 1.00 93.38 74 GLU A N 1
ATOM 565 C CA . GLU A 1 74 ? -8.048 2.116 2.119 1.00 93.38 74 GLU A CA 1
ATOM 566 C C . GLU A 1 74 ? -6.730 2.593 1.483 1.00 93.38 74 GLU A C 1
ATOM 568 O O . GLU A 1 74 ? -6.451 2.265 0.324 1.00 93.38 74 GLU A O 1
ATOM 573 N N . TYR A 1 75 ? -5.867 3.261 2.258 1.00 94.38 75 TYR A N 1
ATOM 574 C CA . TYR A 1 75 ? -4.527 3.645 1.804 1.00 94.38 75 TYR A CA 1
ATOM 575 C C . TYR A 1 75 ? -3.674 2.435 1.429 1.00 94.38 75 TYR A C 1
ATOM 577 O O . TYR A 1 75 ? -3.074 2.424 0.355 1.00 94.38 75 TYR A O 1
ATOM 585 N N . ILE A 1 76 ? -3.638 1.404 2.280 1.00 95.56 76 ILE A N 1
ATOM 586 C CA . ILE A 1 76 ? -2.865 0.185 2.013 1.00 95.56 76 ILE A CA 1
ATOM 587 C C . ILE A 1 76 ? -3.321 -0.447 0.697 1.00 95.56 76 ILE A C 1
ATOM 589 O O . ILE A 1 76 ? -2.495 -0.709 -0.169 1.00 95.56 76 ILE A O 1
ATOM 593 N N . ILE A 1 77 ? -4.626 -0.643 0.499 1.00 94.88 77 ILE A N 1
ATOM 594 C CA . ILE A 1 77 ? -5.151 -1.311 -0.697 1.00 94.88 77 ILE A CA 1
ATOM 595 C C . ILE A 1 77 ? -4.829 -0.509 -1.965 1.00 94.88 77 ILE A C 1
ATOM 597 O O . ILE A 1 77 ? -4.365 -1.089 -2.949 1.00 94.88 77 ILE A O 1
ATOM 601 N N . ARG A 1 78 ? -5.015 0.818 -1.953 1.00 93.44 78 ARG A N 1
ATOM 602 C CA . ARG A 1 78 ? -4.663 1.677 -3.098 1.00 93.44 78 ARG A CA 1
ATOM 603 C C . ARG A 1 78 ? -3.156 1.641 -3.384 1.00 93.44 78 ARG A C 1
ATOM 605 O O . ARG A 1 78 ? -2.761 1.508 -4.543 1.00 93.44 78 ARG A O 1
ATOM 612 N N . SER A 1 79 ? -2.318 1.666 -2.348 1.00 95.19 79 SER A N 1
ATOM 613 C CA . SER A 1 79 ? -0.864 1.530 -2.487 1.00 95.19 79 SER A CA 1
ATOM 614 C C . SER A 1 79 ? -0.440 0.149 -2.995 1.00 95.19 79 SER A C 1
ATOM 616 O O . SER A 1 79 ? 0.483 0.071 -3.798 1.00 95.19 79 SER A O 1
ATOM 618 N N . MET A 1 80 ? -1.135 -0.936 -2.635 1.00 95.44 80 MET A N 1
ATOM 619 C CA . MET A 1 80 ? -0.890 -2.268 -3.208 1.00 95.44 80 MET A CA 1
ATOM 620 C C . MET A 1 80 ? -1.178 -2.297 -4.712 1.00 95.44 80 MET A C 1
ATOM 622 O O . MET A 1 80 ? -0.428 -2.902 -5.476 1.00 95.44 80 MET A O 1
ATOM 626 N N . LEU A 1 81 ? -2.248 -1.639 -5.169 1.00 94.50 81 LEU A N 1
ATOM 627 C CA . LEU A 1 81 ? -2.546 -1.542 -6.602 1.00 94.50 81 LEU A CA 1
ATOM 628 C C . LEU A 1 81 ? -1.472 -0.735 -7.348 1.00 94.50 81 LEU A C 1
ATOM 630 O O . LEU A 1 81 ? -1.064 -1.121 -8.445 1.00 94.50 81 LEU A O 1
ATOM 634 N N . LEU A 1 82 ? -0.965 0.334 -6.731 1.00 94.88 82 LEU A N 1
ATOM 635 C CA . LEU A 1 82 ? 0.135 1.126 -7.277 1.00 94.88 82 LEU A CA 1
ATOM 636 C C . LEU A 1 82 ? 1.453 0.330 -7.319 1.00 94.88 82 LEU A C 1
ATOM 638 O O . LEU A 1 82 ? 2.151 0.324 -8.333 1.00 94.88 82 LEU A O 1
ATOM 642 N N . GLU A 1 83 ? 1.779 -0.400 -6.251 1.00 96.00 83 GLU A N 1
ATOM 643 C CA . GLU A 1 83 ? 2.937 -1.296 -6.197 1.00 96.00 83 GLU A CA 1
ATOM 644 C C . GLU A 1 83 ? 2.844 -2.384 -7.271 1.00 96.00 83 GLU A C 1
ATOM 646 O O . GLU A 1 83 ? 3.830 -2.671 -7.949 1.00 96.00 83 GLU A O 1
ATOM 651 N N . ALA A 1 84 ? 1.658 -2.961 -7.480 1.00 95.00 84 ALA A N 1
ATOM 652 C CA . ALA A 1 84 ? 1.440 -3.972 -8.506 1.00 95.00 84 ALA A CA 1
ATOM 653 C C . ALA A 1 84 ? 1.824 -3.480 -9.906 1.00 95.00 84 ALA A C 1
ATOM 655 O O . ALA A 1 84 ? 2.417 -4.231 -10.682 1.00 95.00 84 ALA A O 1
ATOM 656 N N . TRP A 1 85 ? 1.528 -2.221 -10.217 1.00 94.06 85 TRP A N 1
ATOM 657 C CA . TRP A 1 85 ? 1.928 -1.602 -11.476 1.00 94.06 85 TRP A CA 1
ATOM 658 C C . TRP A 1 85 ? 3.424 -1.339 -11.550 1.00 94.06 85 TRP A C 1
ATOM 660 O O . TRP A 1 85 ? 4.051 -1.681 -12.548 1.00 94.06 85 TRP A O 1
ATOM 670 N N . TYR A 1 86 ? 4.037 -0.820 -10.482 1.00 95.94 86 TYR A N 1
ATOM 671 C CA . TYR A 1 86 ? 5.492 -0.674 -10.434 1.00 95.94 86 TYR A CA 1
ATOM 672 C C . TYR A 1 86 ? 6.208 -2.018 -10.624 1.00 95.94 86 TYR A C 1
ATOM 674 O O . TYR A 1 86 ? 7.227 -2.093 -11.310 1.00 95.94 86 TYR A O 1
ATOM 682 N N . LEU A 1 87 ? 5.664 -3.106 -10.078 1.00 96.31 87 LEU A N 1
ATOM 683 C CA . LEU A 1 87 ? 6.172 -4.457 -10.306 1.00 96.31 87 LEU A CA 1
ATOM 684 C C . LEU A 1 87 ? 6.042 -4.874 -11.779 1.00 96.31 87 LEU A C 1
ATOM 686 O O . LEU A 1 87 ? 6.958 -5.497 -12.317 1.00 96.31 87 LEU A O 1
ATOM 690 N N . GLU A 1 88 ? 4.951 -4.526 -12.457 1.00 94.56 88 GLU A N 1
ATOM 691 C CA . GLU A 1 88 ? 4.785 -4.786 -13.892 1.00 94.56 88 GLU A CA 1
ATOM 692 C C . GLU A 1 88 ? 5.753 -3.988 -14.760 1.00 94.56 88 GLU A C 1
ATOM 694 O O . GLU A 1 88 ? 6.426 -4.583 -15.606 1.00 94.56 88 GLU A O 1
ATOM 699 N N . GLU A 1 89 ? 5.906 -2.691 -14.496 1.00 95.19 89 GLU A N 1
ATOM 700 C CA . GLU A 1 89 ? 6.889 -1.826 -15.157 1.00 95.19 89 GLU A CA 1
ATOM 701 C C . GLU A 1 89 ? 8.330 -2.300 -14.898 1.00 95.19 89 GLU A C 1
ATOM 703 O O . GLU A 1 89 ? 9.214 -2.184 -15.749 1.00 95.19 89 GLU A O 1
ATOM 708 N N . ALA A 1 90 ? 8.572 -2.931 -13.746 1.00 97.06 90 ALA A N 1
ATOM 709 C CA . ALA A 1 90 ? 9.825 -3.607 -13.416 1.00 97.06 90 ALA A CA 1
ATOM 710 C C . ALA A 1 90 ? 9.962 -5.019 -14.029 1.00 97.06 90 ALA A C 1
ATOM 712 O O . ALA A 1 90 ? 10.915 -5.737 -13.711 1.00 97.06 90 ALA A O 1
ATOM 713 N N . ASN A 1 91 ? 9.048 -5.429 -14.915 1.00 97.56 91 ASN A N 1
ATOM 714 C CA . ASN A 1 91 ? 9.018 -6.734 -15.579 1.00 97.56 91 ASN A CA 1
ATOM 715 C C . ASN A 1 91 ? 8.878 -7.927 -14.602 1.00 97.56 91 ASN A C 1
ATOM 717 O O . ASN A 1 91 ? 9.430 -9.011 -14.823 1.00 97.56 91 ASN A O 1
ATOM 721 N N . LEU A 1 92 ? 8.103 -7.738 -13.526 1.00 97.25 92 LEU A N 1
ATOM 722 C CA . LEU A 1 92 ? 7.731 -8.738 -12.514 1.00 97.25 92 LEU A CA 1
ATOM 723 C C . LEU A 1 92 ? 6.204 -8.997 -12.485 1.00 97.25 92 LEU A C 1
ATOM 725 O O . LEU A 1 92 ? 5.581 -8.950 -11.421 1.00 97.25 92 LEU A O 1
ATOM 729 N N . PRO A 1 93 ? 5.565 -9.345 -13.620 1.00 96.00 93 PRO A N 1
ATOM 730 C CA . PRO A 1 93 ? 4.103 -9.355 -13.736 1.00 96.00 93 PRO A CA 1
ATOM 731 C C . PRO A 1 93 ? 3.399 -10.393 -12.855 1.00 96.00 93 PRO A C 1
ATOM 733 O O . PRO A 1 93 ? 2.261 -10.196 -12.450 1.00 96.00 93 PRO A O 1
ATOM 736 N N . LYS A 1 94 ? 4.062 -11.507 -12.518 1.00 96.81 94 LYS A N 1
ATOM 737 C CA . LYS A 1 94 ? 3.483 -12.509 -11.604 1.00 96.81 94 LYS A CA 1
ATOM 738 C C . LYS A 1 94 ? 3.349 -11.971 -10.183 1.00 96.81 94 LYS A C 1
ATOM 740 O O . LYS A 1 94 ? 2.350 -12.238 -9.528 1.00 96.81 94 LYS A O 1
ATOM 745 N N . THR A 1 95 ? 4.357 -11.231 -9.730 1.00 96.62 95 THR A N 1
ATOM 746 C CA . THR A 1 95 ? 4.354 -10.588 -8.417 1.00 96.62 95 THR A CA 1
ATOM 747 C C . THR A 1 95 ? 3.326 -9.461 -8.393 1.00 96.62 95 THR A C 1
ATOM 749 O O . THR A 1 95 ? 2.530 -9.395 -7.465 1.00 96.62 95 THR A O 1
ATOM 752 N N . GLY A 1 96 ? 3.263 -8.648 -9.456 1.00 95.56 96 GLY A N 1
ATOM 753 C CA . GLY A 1 96 ? 2.228 -7.621 -9.600 1.00 95.56 96 GLY A CA 1
ATOM 754 C C . GLY A 1 96 ? 0.810 -8.201 -9.583 1.00 95.56 96 GLY A C 1
ATOM 755 O O . GLY A 1 96 ? -0.065 -7.686 -8.891 1.00 95.56 96 GLY A O 1
ATOM 756 N N . GLN A 1 97 ? 0.579 -9.335 -10.255 1.00 95.25 97 GLN A N 1
ATOM 757 C CA . GLN A 1 97 ? -0.729 -9.988 -10.217 1.00 95.25 97 GLN A CA 1
ATOM 758 C C . GLN A 1 97 ? -1.094 -10.500 -8.820 1.00 95.25 97 GLN A C 1
ATOM 760 O O . GLN A 1 97 ? -2.209 -10.249 -8.372 1.00 95.25 97 GLN A O 1
ATOM 765 N N . LEU A 1 98 ? -0.161 -11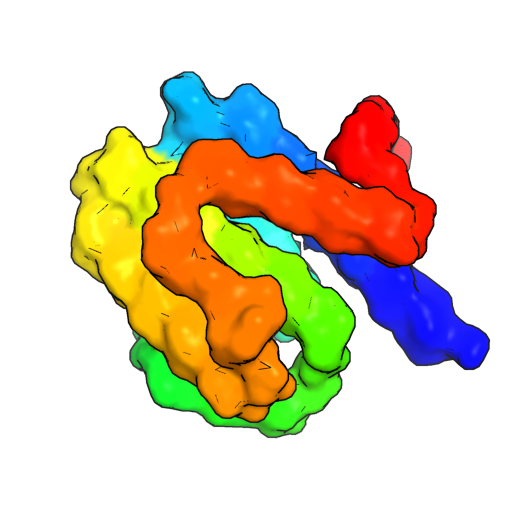.156 -8.119 1.00 96.69 98 LEU A N 1
ATOM 766 C CA . LEU A 1 98 ? -0.382 -11.574 -6.732 1.00 96.69 98 LEU A CA 1
ATOM 767 C C . LEU A 1 98 ? -0.776 -10.377 -5.860 1.00 96.69 98 LEU A C 1
ATOM 769 O O . LEU A 1 98 ? -1.721 -10.471 -5.080 1.00 96.69 98 LEU A O 1
ATOM 773 N N . ARG A 1 99 ? -0.101 -9.238 -6.038 1.00 95.81 99 ARG A N 1
ATOM 774 C CA . ARG A 1 99 ? -0.392 -8.025 -5.279 1.00 95.81 99 ARG A CA 1
ATOM 775 C C . ARG A 1 99 ? -1.799 -7.486 -5.541 1.00 95.81 99 ARG A C 1
ATOM 777 O O . ARG A 1 99 ? -2.495 -7.125 -4.594 1.00 95.81 99 ARG A O 1
ATOM 784 N N . ARG A 1 100 ? -2.262 -7.492 -6.795 1.00 94.25 100 ARG A N 1
ATOM 785 C CA . ARG A 1 100 ? -3.656 -7.137 -7.127 1.00 94.25 100 ARG A CA 1
ATOM 786 C C . ARG A 1 100 ? -4.664 -8.091 -6.505 1.00 94.25 100 ARG A C 1
ATOM 788 O O . ARG A 1 100 ? -5.690 -7.644 -5.997 1.00 94.25 100 ARG A O 1
ATOM 795 N N . ASP A 1 101 ? -4.379 -9.388 -6.530 1.00 95.62 101 ASP A N 1
ATOM 796 C CA . ASP A 1 101 ? -5.279 -10.389 -5.960 1.00 95.62 101 ASP A CA 1
ATOM 797 C C . ASP A 1 101 ? -5.389 -10.222 -4.434 1.00 95.62 101 ASP A C 1
ATOM 799 O O . ASP A 1 101 ? -6.489 -10.275 -3.883 1.00 95.62 101 ASP A O 1
ATOM 803 N N . GLN A 1 102 ? -4.272 -9.930 -3.762 1.00 96.81 102 GLN A N 1
ATOM 804 C CA . GLN A 1 102 ? -4.239 -9.578 -2.342 1.00 96.81 102 GLN A CA 1
ATOM 805 C C . GLN A 1 102 ? -5.025 -8.288 -2.040 1.00 96.81 102 GLN A C 1
ATOM 807 O O . GLN A 1 102 ? -5.854 -8.281 -1.130 1.00 96.81 102 GLN A O 1
ATOM 812 N N . ALA A 1 103 ? -4.817 -7.219 -2.818 1.00 95.19 103 ALA A N 1
ATOM 813 C CA . ALA A 1 103 ? -5.534 -5.948 -2.676 1.00 95.19 103 ALA A CA 1
ATOM 814 C C . ALA A 1 103 ? -7.056 -6.139 -2.808 1.00 95.19 103 ALA A C 1
ATOM 816 O O . ALA A 1 103 ? -7.834 -5.643 -1.992 1.00 95.19 103 ALA A O 1
ATOM 817 N N . ARG A 1 104 ? -7.482 -6.937 -3.794 1.00 94.31 104 ARG A N 1
ATOM 818 C CA . ARG A 1 104 ? -8.888 -7.300 -4.000 1.00 94.31 104 ARG A CA 1
ATOM 819 C C . ARG A 1 104 ? -9.456 -8.091 -2.818 1.00 94.31 104 ARG A C 1
ATOM 821 O O . ARG A 1 104 ? -10.563 -7.796 -2.376 1.00 94.31 104 ARG A O 1
ATOM 828 N N . ALA A 1 105 ? -8.725 -9.081 -2.300 1.00 95.31 105 ALA A N 1
ATOM 829 C CA . ALA A 1 105 ? -9.167 -9.860 -1.140 1.00 95.31 105 ALA A CA 1
ATOM 830 C C . ALA A 1 105 ? -9.367 -8.974 0.100 1.00 95.31 105 ALA A C 1
ATOM 832 O O . ALA A 1 105 ? -10.357 -9.126 0.816 1.00 95.31 105 ALA A O 1
ATOM 833 N N . LEU A 1 106 ? -8.468 -8.010 0.319 1.00 95.19 106 LEU A N 1
ATOM 834 C CA . LEU A 1 106 ? -8.587 -7.049 1.412 1.00 95.19 106 LEU A CA 1
ATOM 835 C C . LEU A 1 106 ? -9.787 -6.123 1.244 1.00 95.19 106 LEU A C 1
ATOM 837 O O . LEU A 1 106 ? -10.545 -5.963 2.194 1.00 95.19 106 LEU A O 1
ATOM 841 N N . ALA A 1 107 ? -10.022 -5.575 0.055 1.00 93.62 107 ALA A N 1
ATOM 842 C CA . ALA A 1 107 ? -11.181 -4.712 -0.155 1.00 93.62 107 ALA A CA 1
ATOM 843 C C . ALA A 1 107 ? -12.504 -5.419 0.142 1.00 93.62 107 ALA A C 1
ATOM 845 O O . ALA A 1 107 ? -13.307 -4.882 0.899 1.00 93.62 107 ALA A O 1
ATOM 846 N N . TYR A 1 108 ? -12.682 -6.654 -0.341 1.00 93.00 108 TYR A N 1
ATOM 847 C CA . TYR A 1 108 ? -13.870 -7.452 -0.021 1.00 93.00 108 TYR A CA 1
ATOM 848 C C . TYR A 1 108 ? -14.006 -7.749 1.476 1.00 93.00 108 TYR A C 1
ATOM 850 O O . TYR A 1 108 ? -15.112 -7.787 2.012 1.00 93.00 108 TYR A O 1
ATOM 858 N N . MET A 1 109 ? -12.891 -7.992 2.166 1.00 93.12 109 MET A N 1
ATOM 859 C CA . MET A 1 109 ? -12.890 -8.256 3.606 1.00 93.12 109 MET A CA 1
ATOM 860 C C . MET A 1 109 ? -13.256 -6.998 4.414 1.00 93.12 109 MET A C 1
ATOM 862 O O . MET A 1 109 ? -13.959 -7.092 5.419 1.00 93.12 109 MET A O 1
ATOM 866 N N . TYR A 1 110 ? -12.809 -5.821 3.981 1.00 91.69 110 TYR A N 1
ATOM 867 C CA . TYR A 1 110 ? -13.045 -4.555 4.676 1.00 91.69 110 TYR A CA 1
ATOM 868 C C . TYR A 1 110 ? -14.311 -3.808 4.221 1.00 91.69 110 TYR A C 1
ATOM 870 O O . TYR A 1 110 ? -14.678 -2.822 4.855 1.00 91.69 110 TYR A O 1
ATOM 878 N N . GLY A 1 111 ? -15.018 -4.292 3.193 1.00 91.50 111 GLY A N 1
ATOM 879 C CA . GLY A 1 111 ? -16.217 -3.640 2.654 1.00 91.50 111 GLY A CA 1
ATOM 880 C C . GLY A 1 111 ? -15.905 -2.385 1.831 1.00 91.50 111 GLY A C 1
ATOM 881 O O . GLY A 1 111 ? -16.688 -1.437 1.841 1.00 91.50 111 GLY A O 1
ATOM 882 N N . LEU A 1 112 ? -14.733 -2.353 1.190 1.00 89.50 112 LEU A N 1
ATOM 883 C CA . LEU A 1 112 ? -14.204 -1.225 0.412 1.00 89.50 112 LEU A CA 1
ATOM 884 C C . LEU A 1 112 ? -14.309 -1.459 -1.106 1.00 89.50 112 LEU A C 1
ATOM 886 O O . LEU A 1 112 ? -13.762 -0.701 -1.900 1.00 89.50 112 LEU A O 1
ATOM 890 N N . GLU A 1 113 ? -14.999 -2.513 -1.545 1.00 84.75 113 GLU A N 1
ATOM 891 C CA . GLU A 1 113 ? -15.147 -2.837 -2.967 1.00 84.75 113 GLU A CA 1
ATOM 892 C C . GLU A 1 113 ? -15.882 -1.760 -3.779 1.00 84.75 113 GLU A C 1
ATOM 894 O O . GLU A 1 113 ? -15.637 -1.640 -4.975 1.00 84.75 113 GLU A O 1
ATOM 899 N N . ASP A 1 114 ? -16.750 -0.971 -3.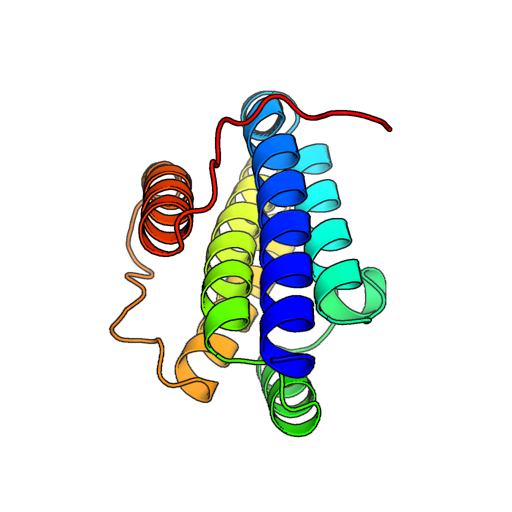140 1.00 81.00 114 ASP A N 1
ATOM 900 C CA . ASP A 1 114 ? -17.516 0.098 -3.792 1.00 81.00 114 ASP A CA 1
ATOM 901 C C . ASP A 1 114 ? -16.777 1.449 -3.779 1.00 81.00 114 ASP A C 1
ATOM 903 O O . ASP A 1 114 ? -17.105 2.344 -4.559 1.00 81.00 114 ASP A O 1
ATOM 907 N N . THR A 1 115 ? -15.798 1.622 -2.883 1.00 70.81 115 THR A N 1
ATOM 908 C CA . THR A 1 115 ? -14.979 2.846 -2.782 1.00 70.81 115 THR A CA 1
ATOM 909 C C . THR A 1 115 ? -13.728 2.781 -3.657 1.00 70.81 115 THR A C 1
ATOM 911 O O . THR A 1 115 ? -13.089 3.804 -3.927 1.00 70.81 115 THR A O 1
ATOM 914 N N . LEU A 1 116 ? -13.401 1.581 -4.138 1.00 74.00 116 LEU A N 1
ATOM 915 C CA . LEU A 1 116 ? -12.251 1.293 -4.973 1.00 74.00 116 LEU A CA 1
ATOM 916 C C . LEU A 1 116 ? -12.711 0.843 -6.355 1.00 74.00 116 LEU A C 1
ATOM 918 O O . LEU A 1 116 ? -13.269 -0.237 -6.525 1.00 74.00 116 LEU A O 1
ATOM 922 N N . ASP A 1 117 ? -12.412 1.648 -7.366 1.00 76.12 117 ASP A N 1
ATOM 923 C CA . ASP A 1 117 ? -12.523 1.192 -8.742 1.00 76.12 117 ASP A CA 1
ATOM 924 C C . ASP A 1 117 ? -11.228 0.444 -9.113 1.00 76.12 117 ASP A C 1
ATOM 926 O O . ASP A 1 117 ? -10.160 1.028 -9.276 1.00 76.12 117 ASP A O 1
ATOM 930 N N . PHE A 1 118 ? -11.317 -0.888 -9.169 1.00 74.31 118 PHE A N 1
ATOM 931 C CA . PHE A 1 118 ? -10.203 -1.784 -9.513 1.00 74.31 118 PHE A CA 1
ATOM 932 C C . PHE A 1 118 ? -9.851 -1.779 -11.000 1.00 74.31 118 PHE A C 1
ATOM 934 O O . PHE A 1 118 ? -8.822 -2.344 -11.378 1.00 74.31 118 PHE A O 1
ATOM 941 N N . ASP A 1 119 ? -10.713 -1.188 -11.824 1.00 71.44 119 ASP A N 1
ATOM 942 C CA . ASP A 1 119 ? -10.535 -1.081 -13.263 1.00 71.44 119 ASP A CA 1
ATOM 943 C C . ASP A 1 119 ? -10.005 0.310 -13.664 1.00 71.44 119 ASP A C 1
ATOM 945 O O . ASP A 1 119 ? -9.790 0.550 -14.859 1.00 71.44 119 ASP A O 1
ATOM 949 N N . ILE A 1 120 ? -9.735 1.214 -12.702 1.00 72.06 120 ILE A N 1
ATOM 950 C CA . ILE A 1 120 ? -9.065 2.483 -13.018 1.00 72.06 120 ILE A CA 1
ATOM 951 C C . ILE A 1 120 ? -7.647 2.233 -13.534 1.00 72.06 120 ILE A C 1
ATOM 953 O O . ILE A 1 120 ? -6.933 1.363 -13.019 1.00 72.06 120 ILE A O 1
ATOM 957 N N . PRO A 1 121 ? -7.197 3.021 -14.525 1.00 72.62 121 PRO A N 1
ATOM 958 C CA . PRO A 1 121 ? -5.787 3.095 -14.868 1.00 72.62 121 PRO A CA 1
ATOM 959 C C . PRO A 1 121 ? -4.959 3.414 -13.623 1.00 72.62 121 PRO A C 1
ATOM 961 O O . PRO A 1 121 ? -5.330 4.268 -12.819 1.00 72.62 121 PRO A O 1
ATOM 964 N N . VAL A 1 122 ? -3.811 2.761 -13.460 1.00 65.00 122 VAL A N 1
ATOM 965 C CA . VAL A 1 122 ? -2.936 3.026 -12.309 1.00 65.00 122 VAL A CA 1
ATOM 966 C C . VAL A 1 122 ? -2.464 4.478 -12.271 1.00 65.00 122 VAL A C 1
ATOM 968 O O . VAL A 1 122 ? -2.242 5.028 -11.196 1.00 65.00 122 VAL A O 1
ATOM 971 N N . GLU A 1 123 ? -2.346 5.133 -13.419 1.00 66.12 123 GLU A N 1
ATOM 972 C CA . GLU A 1 123 ? -2.010 6.551 -13.490 1.00 66.12 123 GLU A CA 1
ATOM 973 C C . GLU A 1 123 ? -3.018 7.430 -12.723 1.00 66.12 123 GLU A C 1
ATOM 975 O O . GLU A 1 123 ? -2.650 8.500 -12.236 1.00 66.12 123 GLU A O 1
ATOM 980 N N . ASP A 1 124 ? -4.249 6.947 -12.540 1.00 82.94 124 ASP A N 1
ATOM 981 C CA . ASP A 1 124 ? -5.289 7.605 -11.755 1.00 82.94 124 ASP A CA 1
ATOM 982 C C . ASP A 1 124 ? -5.242 7.206 -10.260 1.00 82.94 124 ASP A C 1
ATOM 984 O O . ASP A 1 124 ? -5.753 7.948 -9.420 1.00 82.94 124 ASP A O 1
ATOM 988 N N . LEU A 1 125 ? -4.550 6.117 -9.875 1.00 84.75 125 LEU A N 1
ATOM 989 C CA . LEU A 1 125 ? -4.371 5.720 -8.462 1.00 84.75 125 LEU A CA 1
ATOM 990 C C . LEU A 1 125 ? -3.571 6.746 -7.657 1.00 84.75 125 LEU A C 1
ATOM 992 O O . LEU A 1 125 ? -3.897 6.985 -6.497 1.00 84.75 125 LEU A O 1
ATOM 996 N N . GLU A 1 126 ? -2.539 7.359 -8.250 1.00 87.25 126 GLU A N 1
ATOM 997 C CA . GLU A 1 126 ? -1.800 8.450 -7.596 1.00 87.25 126 GLU A CA 1
ATOM 998 C C . GLU A 1 126 ? -2.745 9.614 -7.271 1.00 87.25 126 GLU A C 1
ATOM 1000 O O . GLU A 1 126 ? -2.719 10.158 -6.166 1.00 87.25 126 GLU A O 1
ATOM 1005 N N . THR A 1 127 ? -3.599 9.977 -8.229 1.00 88.56 127 THR A N 1
ATOM 1006 C CA . THR A 1 127 ? -4.574 11.062 -8.068 1.00 88.56 127 THR A CA 1
ATOM 1007 C C . THR A 1 127 ? -5.566 10.742 -6.955 1.00 88.56 127 THR A C 1
ATOM 1009 O O . THR A 1 127 ? -5.869 11.601 -6.130 1.00 88.56 127 THR A O 1
ATOM 1012 N N . GLU A 1 128 ? -6.031 9.497 -6.879 1.00 88.75 128 GLU A N 1
ATOM 1013 C CA . GLU A 1 128 ? -6.936 9.065 -5.818 1.00 88.75 128 GLU A CA 1
ATOM 1014 C C . GLU A 1 128 ? -6.275 9.010 -4.435 1.00 88.75 128 GLU A C 1
ATOM 1016 O O . GLU A 1 128 ? -6.899 9.402 -3.453 1.00 88.75 128 GLU A O 1
ATOM 1021 N N . LEU A 1 129 ? -5.017 8.568 -4.336 1.00 90.56 129 LEU A N 1
ATOM 1022 C CA . LEU A 1 129 ? -4.256 8.599 -3.079 1.00 90.56 129 LEU A CA 1
ATOM 1023 C C . LEU A 1 129 ? -4.066 10.034 -2.569 1.00 90.56 129 LEU A C 1
ATOM 1025 O O . LEU A 1 129 ? -4.210 10.282 -1.373 1.00 90.56 129 LEU A O 1
ATOM 1029 N N . ARG A 1 130 ? -3.799 10.983 -3.477 1.00 91.00 130 ARG A N 1
ATOM 1030 C CA . ARG A 1 130 ? -3.753 12.420 -3.161 1.00 91.00 130 ARG A CA 1
ATOM 1031 C C . ARG A 1 130 ? -5.105 12.923 -2.664 1.00 91.00 130 ARG A C 1
ATOM 1033 O O . ARG A 1 130 ? -5.162 13.554 -1.615 1.00 91.00 130 ARG A O 1
ATOM 1040 N N . ARG A 1 131 ? -6.191 12.599 -3.377 1.00 90.81 131 ARG A N 1
ATOM 1041 C CA . ARG A 1 131 ? -7.558 12.981 -2.988 1.00 90.81 131 ARG A CA 1
ATOM 1042 C C . ARG A 1 131 ? -7.911 12.460 -1.593 1.00 90.81 131 ARG A C 1
ATOM 1044 O O . ARG A 1 131 ? -8.444 13.218 -0.791 1.00 90.81 131 ARG A O 1
ATOM 1051 N N . LEU A 1 132 ? -7.595 11.197 -1.304 1.00 91.75 132 LEU A N 1
ATOM 1052 C CA . LEU A 1 132 ? -7.857 10.577 -0.004 1.00 91.75 132 LEU A CA 1
ATOM 1053 C C . LEU A 1 132 ? -7.089 11.289 1.124 1.00 91.75 132 LEU A C 1
ATOM 1055 O O . LEU A 1 132 ? -7.683 11.664 2.131 1.00 91.75 132 LEU A O 1
ATOM 1059 N N . ALA A 1 133 ? -5.800 11.576 0.913 1.00 92.12 133 ALA A N 1
ATOM 1060 C CA . ALA A 1 133 ? -4.993 12.341 1.865 1.00 92.12 133 ALA A CA 1
ATOM 1061 C C . ALA A 1 133 ? -5.549 13.749 2.117 1.00 92.12 133 ALA A C 1
ATOM 1063 O O . ALA A 1 133 ? -5.648 14.176 3.267 1.00 92.12 133 ALA A O 1
ATOM 1064 N N . GLU A 1 134 ? -5.963 14.458 1.065 1.00 91.81 134 GLU A N 1
ATOM 1065 C CA . GLU A 1 134 ? -6.574 15.783 1.187 1.00 91.81 134 GLU A CA 1
ATOM 1066 C C . GLU A 1 134 ? -7.889 15.752 1.982 1.00 91.81 134 GLU A C 1
ATOM 1068 O O . GLU A 1 134 ? -8.137 16.651 2.791 1.00 91.81 134 GLU A O 1
ATOM 1073 N N . GLU A 1 135 ? -8.719 14.722 1.789 1.00 91.75 135 GLU A N 1
ATOM 1074 C CA . GLU A 1 135 ? -9.970 14.521 2.537 1.00 91.75 135 GLU A CA 1
ATOM 1075 C C . GLU A 1 135 ? -9.724 14.309 4.034 1.00 91.75 135 GLU A C 1
ATOM 1077 O O . GLU A 1 135 ? -10.465 14.852 4.861 1.00 91.75 135 GLU A O 1
ATOM 1082 N N . ASP A 1 136 ? -8.630 13.631 4.377 1.00 90.50 136 ASP A N 1
ATOM 1083 C CA . ASP A 1 136 ? -8.174 13.444 5.756 1.00 90.50 136 ASP A CA 1
ATOM 1084 C C . ASP A 1 136 ? -7.404 14.656 6.317 1.00 90.50 136 ASP A C 1
ATOM 1086 O O . ASP A 1 136 ? -7.011 14.673 7.488 1.00 90.50 136 ASP A O 1
ATOM 1090 N N . GLY A 1 137 ? -7.203 15.707 5.513 1.00 90.62 137 GLY A N 1
ATOM 1091 C CA . GLY A 1 137 ? -6.460 16.908 5.897 1.00 90.62 137 GLY A CA 1
ATOM 1092 C C . GLY A 1 137 ? -4.945 16.696 5.992 1.00 90.62 137 GLY A C 1
ATOM 1093 O O . GLY A 1 137 ? -4.264 17.441 6.703 1.00 90.62 137 GLY A O 1
ATOM 1094 N N . ILE A 1 138 ? -4.423 15.685 5.298 1.00 90.69 138 ILE A N 1
ATOM 1095 C CA . ILE A 1 138 ? -3.005 15.346 5.201 1.00 90.69 138 ILE A CA 1
ATOM 1096 C C . ILE A 1 138 ? -2.436 16.009 3.944 1.00 90.69 138 ILE A C 1
ATOM 1098 O O . ILE A 1 138 ? -2.909 15.792 2.832 1.00 90.69 138 ILE A O 1
ATOM 1102 N N . ASP A 1 139 ? -1.397 16.824 4.118 1.00 84.56 139 ASP A N 1
ATOM 1103 C CA . ASP A 1 139 ? -0.698 17.451 2.996 1.00 84.56 139 ASP A CA 1
ATOM 1104 C C . ASP A 1 139 ? 0.200 16.421 2.293 1.00 84.56 139 ASP A C 1
ATOM 1106 O O . ASP A 1 139 ? 1.292 16.099 2.764 1.00 84.56 139 ASP A O 1
ATOM 1110 N N . PHE A 1 140 ? -0.290 15.885 1.174 1.00 80.31 140 PHE A N 1
ATOM 1111 C CA . PHE A 1 140 ? 0.402 14.876 0.368 1.00 80.31 140 PHE A CA 1
ATOM 1112 C C . PHE A 1 140 ? 1.683 15.411 -0.291 1.00 80.31 140 PHE A C 1
ATOM 1114 O O . PHE A 1 140 ? 2.603 14.638 -0.564 1.00 80.31 140 PHE A O 1
ATOM 1121 N N . ASP A 1 141 ? 1.739 16.724 -0.536 1.00 76.56 141 ASP A N 1
ATOM 1122 C CA . ASP A 1 141 ? 2.851 17.427 -1.185 1.00 76.56 141 ASP A CA 1
ATOM 1123 C C . ASP A 1 141 ? 3.784 18.115 -0.178 1.00 76.56 141 ASP A C 1
ATOM 1125 O O . ASP A 1 141 ? 4.712 18.834 -0.572 1.00 76.56 141 ASP A O 1
ATOM 1129 N N . ALA A 1 142 ? 3.560 17.907 1.125 1.00 73.81 142 ALA A N 1
ATOM 1130 C CA . ALA A 1 142 ? 4.407 18.471 2.158 1.00 73.81 142 ALA A CA 1
ATOM 1131 C C . ALA A 1 142 ? 5.868 18.048 1.919 1.00 73.81 142 ALA A C 1
ATOM 1133 O O . ALA A 1 142 ? 6.158 16.850 1.830 1.00 73.81 142 ALA A O 1
ATOM 1134 N N . PRO A 1 143 ? 6.815 19.004 1.837 1.00 62.50 143 PRO A N 1
ATOM 1135 C CA . PRO A 1 143 ? 8.218 18.670 1.678 1.00 62.50 143 PRO A CA 1
ATOM 1136 C C . PRO A 1 143 ? 8.662 17.828 2.871 1.00 62.50 143 PRO A C 1
ATOM 1138 O O . PRO A 1 143 ? 8.526 18.235 4.027 1.00 62.50 143 PRO A O 1
ATOM 1141 N N . TRP A 1 144 ? 9.183 16.644 2.572 1.00 57.50 144 TRP A N 1
ATOM 1142 C CA . TRP A 1 144 ? 9.684 15.717 3.572 1.00 57.50 144 TRP A CA 1
ATOM 1143 C C . TRP A 1 144 ? 10.799 16.371 4.405 1.00 57.50 144 TRP A C 1
ATOM 1145 O O . TRP A 1 144 ? 11.718 16.978 3.852 1.00 57.50 144 TRP A O 1
ATOM 1155 N N . SER A 1 145 ? 10.708 16.265 5.733 1.00 55.22 145 SER A N 1
ATOM 1156 C CA . SER A 1 145 ? 11.777 16.652 6.656 1.00 55.22 145 SER A CA 1
ATOM 1157 C C . SER A 1 145 ? 12.419 15.398 7.248 1.00 55.22 145 SER A C 1
ATOM 1159 O O . SER A 1 145 ? 11.742 14.663 7.965 1.00 55.22 145 SER A O 1
ATOM 1161 N N . ASP A 1 146 ? 13.710 15.179 6.992 1.00 49.25 146 ASP A N 1
ATOM 1162 C CA . ASP A 1 146 ? 14.538 14.081 7.532 1.00 49.25 146 ASP A CA 1
ATOM 1163 C C . ASP A 1 146 ? 14.752 14.123 9.064 1.00 49.25 146 ASP A C 1
ATOM 1165 O O . ASP A 1 146 ? 15.632 13.420 9.566 1.00 49.25 146 ASP A O 1
ATOM 1169 N N . ASP A 1 147 ? 14.036 14.980 9.798 1.00 42.22 147 ASP A N 1
ATOM 1170 C CA . ASP A 1 147 ? 14.317 15.276 11.212 1.00 42.22 147 ASP A CA 1
ATOM 1171 C C . ASP A 1 147 ? 14.055 14.093 12.164 1.00 42.22 147 ASP A C 1
ATOM 1173 O O . ASP A 1 147 ? 12.953 13.493 12.119 1.00 42.22 147 ASP A O 1
#

pLDDT: mean 89.51, std 10.0, range [42.22, 97.75]

Foldseek 3Di:
DVVVVVLVVLLLQLLQLLLVLVVCCVPQLVVSLVSNLVSVCVSQVHDSVVQLPDQLLRNQVVSVVVPDDLLSLVLNLLSLQLSLVSCVVVVNNVSSVRSNSNSVSNCVSSVNPVVDDSPDDNVCSVVVSCVSCVVVVHHSPPPDDPD

Radius of gyration: 14.2 Å; chains: 1; bounding box: 32×35×38 Å

Organism: Slackia heliotrinireducens (strain ATCC 29202 / DSM 20476 / NCTC 11029 / RHS 1) (NCBI:txid471855)

Secondary structure (DSSP, 8-state):
-HHHHHHHHHHHHHHHHHHHHHHHHTT-HHHHHHHHHHHHHHHHTS-HHHHTTS-HHHHHHHHHHHT--HHHHHHHHHHHHHHHHHHHHTT-HHHHHHHHHHHHHHHHHHT-TTT--TTS-HHHHHHHHHHHHHHTT--TTPPP---

Sequence (147 aa):
MLQQDYLMRLIIQFVAATTRSIEIGKVRPKEAAEGLEDAMSEALDMDASTLLRLEPESLSDILRVSGVDPDLMEYIIRSMLLEAWYLEEANLPKTGQLRRDQARALAYMYGLEDTLDFDIPVEDLETELRRLAEEDGIDFDAPWSDD